Protein AF-A0A0B3S0H9-F1 (afdb_monomer_lite)

Structure (mmCIF, N/CA/C/O backbone):
data_AF-A0A0B3S0H9-F1
#
_entry.id   AF-A0A0B3S0H9-F1
#
loop_
_atom_site.group_PDB
_atom_site.id
_atom_site.type_symbol
_atom_site.label_atom_id
_atom_site.label_alt_id
_atom_site.label_comp_id
_atom_site.label_asym_id
_atom_site.label_entity_id
_atom_site.label_seq_id
_atom_site.pdbx_PDB_ins_code
_atom_site.Cartn_x
_atom_site.Cartn_y
_atom_site.Cartn_z
_atom_site.occupancy
_atom_site.B_iso_or_equiv
_atom_site.auth_seq_id
_atom_site.auth_comp_id
_atom_site.auth_asym_id
_atom_site.auth_atom_id
_atom_site.pdbx_PDB_model_num
ATOM 1 N N . MET A 1 1 ? 46.382 -2.450 4.349 1.00 67.75 1 MET A N 1
ATOM 2 C CA . MET A 1 1 ? 46.119 -3.573 3.418 1.00 67.75 1 MET A CA 1
ATOM 3 C C . MET A 1 1 ? 44.633 -3.897 3.274 1.00 67.75 1 MET A C 1
ATOM 5 O O . MET A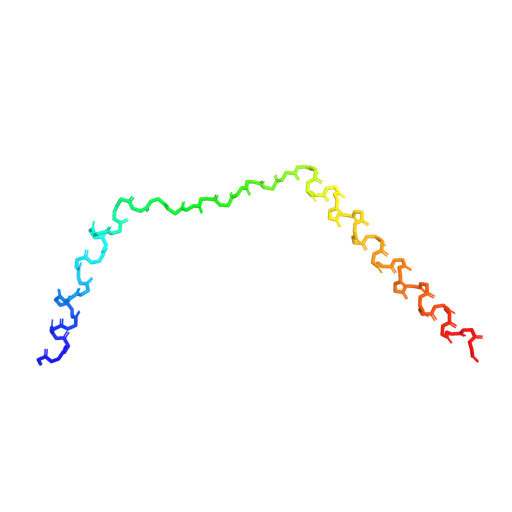 1 1 ? 44.137 -3.784 2.166 1.00 67.75 1 MET A O 1
ATOM 9 N N . LYS A 1 2 ? 43.887 -4.189 4.353 1.00 78.88 2 LYS A N 1
ATOM 10 C CA . LYS A 1 2 ? 42.447 -4.539 4.277 1.00 78.88 2 LYS A CA 1
ATOM 11 C C . LYS A 1 2 ? 41.580 -3.514 3.519 1.00 78.88 2 LYS A C 1
ATOM 13 O O . LYS A 1 2 ? 40.815 -3.897 2.651 1.00 78.88 2 LYS A O 1
ATOM 18 N N . ARG A 1 3 ? 41.783 -2.214 3.774 1.00 83.69 3 ARG A N 1
ATOM 19 C CA . ARG A 1 3 ? 41.077 -1.111 3.087 1.00 83.69 3 ARG A CA 1
ATOM 20 C C . ARG A 1 3 ? 41.323 -1.053 1.576 1.00 83.69 3 ARG A C 1
ATOM 22 O O . ARG A 1 3 ? 40.396 -0.793 0.823 1.00 83.69 3 ARG A O 1
ATOM 29 N N . LEU A 1 4 ? 42.558 -1.308 1.144 1.00 91.19 4 LEU A N 1
ATOM 30 C CA . LEU A 1 4 ? 42.919 -1.322 -0.279 1.00 91.19 4 LEU A CA 1
ATOM 31 C C . LEU A 1 4 ? 42.266 -2.508 -0.992 1.00 91.19 4 LEU A C 1
ATOM 33 O O . LEU A 1 4 ? 41.778 -2.365 -2.104 1.00 91.19 4 LEU A O 1
ATOM 37 N N . LEU A 1 5 ? 42.193 -3.649 -0.304 1.00 91.75 5 LEU A N 1
ATOM 38 C CA . LEU A 1 5 ? 41.498 -4.844 -0.774 1.00 91.75 5 LEU A CA 1
ATOM 39 C C . LEU A 1 5 ? 39.992 -4.594 -0.950 1.00 91.75 5 LEU A C 1
ATOM 41 O O . LEU A 1 5 ? 39.429 -4.963 -1.973 1.00 91.75 5 LEU A O 1
ATOM 45 N N . THR A 1 6 ? 39.352 -3.911 0.005 1.00 90.38 6 THR A N 1
ATOM 46 C CA . THR A 1 6 ? 37.934 -3.531 -0.100 1.00 90.38 6 THR A CA 1
ATOM 47 C C . THR A 1 6 ? 37.677 -2.609 -1.290 1.00 90.38 6 THR A C 1
ATOM 49 O O . THR A 1 6 ? 36.739 -2.850 -2.039 1.00 90.38 6 THR A O 1
ATOM 52 N N . ILE A 1 7 ? 38.523 -1.593 -1.493 1.00 91.12 7 ILE A N 1
ATOM 53 C CA . ILE A 1 7 ? 38.389 -0.654 -2.618 1.00 91.12 7 ILE A CA 1
ATOM 54 C C . ILE A 1 7 ? 38.576 -1.381 -3.953 1.00 91.12 7 ILE A C 1
ATOM 56 O O . ILE A 1 7 ? 37.776 -1.194 -4.862 1.00 91.12 7 ILE A O 1
ATOM 60 N N . ALA A 1 8 ? 39.589 -2.243 -4.064 1.00 91.69 8 ALA A N 1
ATOM 61 C CA . ALA A 1 8 ? 39.833 -3.016 -5.280 1.00 91.69 8 ALA A CA 1
ATOM 62 C C . ALA A 1 8 ? 38.661 -3.951 -5.628 1.00 91.69 8 ALA A C 1
ATOM 64 O O . ALA A 1 8 ? 38.363 -4.146 -6.803 1.00 91.69 8 ALA A O 1
ATOM 65 N N . LEU A 1 9 ? 37.980 -4.500 -4.617 1.00 92.75 9 LEU A N 1
ATOM 66 C CA . LEU A 1 9 ? 36.864 -5.422 -4.812 1.00 92.75 9 LEU A CA 1
ATOM 67 C C . LEU A 1 9 ? 35.553 -4.714 -5.192 1.00 92.75 9 LEU A C 1
ATOM 69 O O . LEU A 1 9 ? 34.760 -5.276 -5.942 1.00 92.75 9 LEU A O 1
ATOM 73 N N . THR A 1 10 ? 35.307 -3.496 -4.696 1.00 92.38 10 THR A N 1
ATOM 74 C CA . THR A 1 10 ? 34.041 -2.775 -4.931 1.00 92.38 10 THR A CA 1
ATOM 75 C C . THR A 1 10 ? 34.113 -1.724 -6.036 1.00 92.38 10 THR A C 1
ATOM 77 O O . THR A 1 10 ? 33.073 -1.370 -6.588 1.00 92.38 10 THR A O 1
ATOM 80 N N . ALA A 1 11 ? 35.306 -1.255 -6.413 1.00 93.19 11 ALA A N 1
ATOM 81 C CA . ALA A 1 11 ? 35.493 -0.296 -7.505 1.00 93.19 11 ALA A CA 1
ATOM 82 C C . ALA A 1 11 ? 34.843 -0.707 -8.848 1.00 93.19 11 ALA A C 1
ATOM 84 O O . ALA A 1 11 ? 34.334 0.180 -9.533 1.00 93.19 11 ALA A O 1
ATOM 85 N N . PRO A 1 12 ? 34.780 -1.999 -9.236 1.00 92.19 12 PRO A N 1
ATOM 86 C CA . PRO A 1 12 ? 34.119 -2.415 -10.476 1.00 92.19 12 PRO A CA 1
ATOM 87 C C . PRO A 1 12 ? 32.585 -2.452 -10.401 1.00 92.1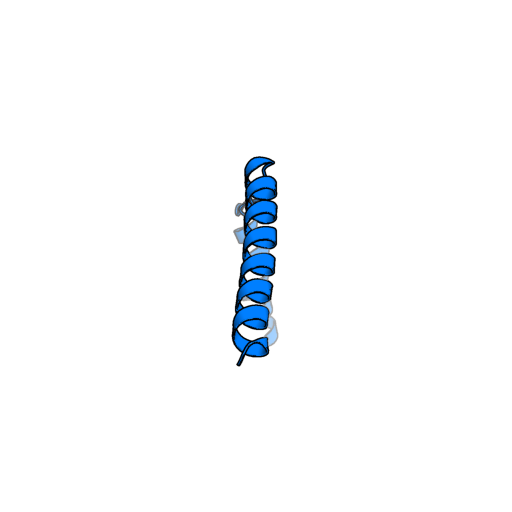9 12 PRO A C 1
ATOM 89 O O . PRO A 1 12 ? 31.937 -2.615 -11.433 1.00 92.19 12 PRO A O 1
ATOM 92 N N . ALA A 1 13 ? 31.981 -2.339 -9.211 1.00 90.56 13 ALA A N 1
ATOM 93 C CA . ALA A 1 13 ? 30.541 -2.539 -9.026 1.00 90.56 13 ALA A CA 1
ATOM 94 C C . ALA A 1 13 ? 29.658 -1.653 -9.935 1.00 90.56 13 ALA A C 1
ATOM 96 O O . ALA A 1 13 ? 28.704 -2.184 -10.504 1.00 90.56 13 ALA A O 1
ATOM 97 N N . PRO A 1 14 ? 29.969 -0.359 -10.169 1.00 89.25 14 PRO A N 1
ATOM 98 C CA . PRO A 1 14 ? 29.199 0.466 -11.102 1.00 89.25 14 PRO A CA 1
ATOM 99 C C . PRO A 1 14 ? 29.276 -0.021 -12.556 1.00 89.25 14 PRO A C 1
ATOM 101 O O . PRO A 1 14 ? 28.289 0.075 -13.277 1.00 89.25 14 PRO A O 1
ATOM 104 N N . ALA A 1 15 ? 30.415 -0.582 -12.984 1.00 89.44 15 ALA A N 1
ATOM 105 C CA . ALA A 1 15 ? 30.571 -1.133 -14.331 1.00 89.44 15 ALA A CA 1
ATOM 106 C C . ALA A 1 15 ? 29.725 -2.403 -14.527 1.00 89.44 15 ALA A C 1
ATOM 108 O O . ALA A 1 15 ? 29.134 -2.587 -15.587 1.00 89.44 15 ALA A O 1
ATOM 109 N N . PHE A 1 16 ? 29.598 -3.240 -13.491 1.00 89.06 16 PHE A N 1
ATOM 110 C CA . PHE A 1 16 ? 28.688 -4.392 -13.502 1.00 89.06 16 PHE A CA 1
ATOM 111 C C . PHE A 1 16 ? 27.207 -3.991 -13.413 1.00 89.06 16 PHE A C 1
ATOM 113 O O . PHE A 1 16 ? 26.354 -4.681 -13.963 1.00 89.06 16 PHE A O 1
ATOM 120 N N . ALA A 1 17 ? 26.895 -2.868 -12.762 1.00 88.06 17 ALA A N 1
ATOM 121 C CA . ALA A 1 17 ? 25.536 -2.334 -12.665 1.00 88.06 17 ALA A CA 1
ATOM 122 C C . ALA A 1 17 ? 25.090 -1.542 -13.909 1.00 88.06 17 ALA A C 1
ATOM 124 O O . ALA A 1 17 ? 23.915 -1.208 -14.017 1.00 88.06 17 ALA A O 1
ATOM 125 N N . ALA A 1 18 ? 25.987 -1.254 -14.858 1.00 87.06 18 ALA A N 1
ATOM 126 C CA . ALA A 1 18 ? 25.685 -0.430 -16.031 1.00 87.06 18 ALA A CA 1
ATOM 127 C C . ALA A 1 18 ? 24.605 -1.025 -16.959 1.00 87.06 18 ALA A C 1
ATOM 129 O O . ALA A 1 18 ? 23.962 -0.280 -17.689 1.00 87.06 18 ALA A O 1
ATOM 130 N N . GLY A 1 19 ? 24.399 -2.347 -16.928 1.00 86.69 19 GLY A N 1
ATOM 131 C CA . GLY A 1 19 ? 23.328 -3.033 -17.665 1.00 86.69 19 GLY A CA 1
ATOM 132 C C . GLY A 1 19 ? 22.069 -3.313 -16.839 1.00 86.69 19 GLY A C 1
ATOM 133 O O . GLY A 1 19 ? 21.147 -3.957 -17.332 1.00 86.69 19 GLY A O 1
ATOM 134 N N . PHE A 1 20 ? 22.038 -2.892 -15.573 1.00 88.56 20 PHE A N 1
ATOM 135 C CA . PHE A 1 20 ? 20.867 -3.049 -14.723 1.00 88.56 20 PHE A CA 1
ATOM 136 C C . PHE A 1 20 ? 19.943 -1.845 -14.897 1.00 88.56 20 PHE A C 1
ATOM 138 O O . PHE A 1 20 ? 20.158 -0.786 -14.305 1.00 88.56 20 PHE A O 1
ATOM 145 N N . ASP A 1 21 ? 18.874 -2.027 -15.666 1.00 87.38 21 ASP A N 1
ATOM 146 C CA . ASP A 1 21 ? 17.750 -1.102 -15.627 1.00 87.38 21 ASP A CA 1
ATOM 147 C C . ASP A 1 21 ? 16.936 -1.360 -14.364 1.00 87.38 21 ASP A C 1
ATOM 149 O O . ASP A 1 21 ? 16.363 -2.435 -14.161 1.00 87.38 21 ASP A O 1
ATOM 153 N N . ARG A 1 22 ? 16.878 -0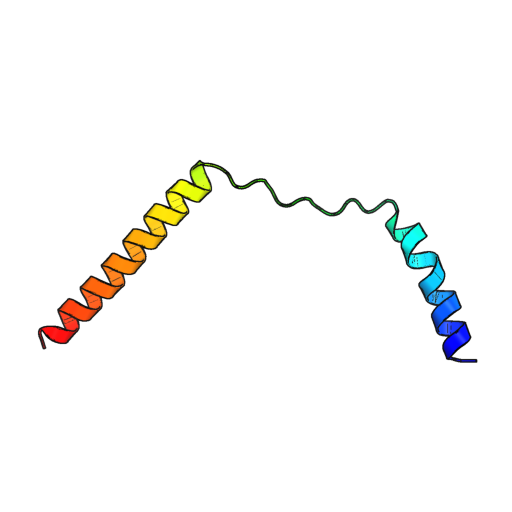.351 -13.490 1.00 84.50 22 ARG A N 1
ATOM 154 C CA . ARG A 1 22 ? 15.988 -0.402 -12.331 1.00 84.50 22 ARG A CA 1
ATOM 155 C C . ARG A 1 22 ? 14.549 -0.560 -12.834 1.00 84.50 22 ARG A C 1
ATOM 157 O O . ARG A 1 22 ? 14.118 0.250 -13.658 1.00 84.50 22 ARG A O 1
ATOM 164 N N . PRO A 1 23 ? 13.780 -1.537 -12.328 1.00 89.00 23 PRO A N 1
ATOM 165 C CA . PRO A 1 23 ? 12.357 -1.590 -12.614 1.00 89.00 23 PRO A CA 1
ATOM 166 C C . PRO A 1 23 ? 11.717 -0.262 -12.204 1.00 89.00 23 PRO A C 1
ATOM 168 O O . PRO A 1 23 ? 11.770 0.132 -11.035 1.00 89.00 23 PRO A O 1
ATOM 171 N N . VAL A 1 24 ? 11.167 0.464 -13.175 1.00 85.06 24 VAL A N 1
ATOM 172 C CA . VAL A 1 24 ? 10.417 1.688 -12.899 1.00 85.06 24 VAL A CA 1
ATOM 173 C C . VAL A 1 24 ? 9.066 1.255 -12.332 1.00 85.06 24 VAL A C 1
ATOM 175 O O . VAL A 1 24 ? 8.404 0.416 -12.951 1.00 85.06 24 VAL A O 1
ATOM 178 N N . PRO A 1 25 ? 8.652 1.766 -11.158 1.00 88.88 25 PRO A N 1
ATOM 179 C CA . PRO A 1 25 ? 7.315 1.508 -10.650 1.00 88.88 25 PRO A CA 1
ATOM 180 C C . PRO A 1 25 ? 6.278 1.865 -11.711 1.00 88.88 25 PRO A C 1
ATOM 182 O O . PRO A 1 25 ? 6.423 2.875 -12.404 1.00 88.88 25 PRO A O 1
ATOM 185 N N . GLN A 1 26 ? 5.246 1.033 -11.840 1.00 85.44 26 GLN A N 1
ATOM 186 C CA . GLN A 1 26 ? 4.129 1.355 -12.720 1.00 85.44 26 GLN A CA 1
ATOM 187 C C . GLN A 1 26 ? 3.567 2.729 -12.329 1.00 85.44 26 GLN A C 1
ATOM 189 O O . GLN A 1 26 ? 3.459 3.013 -11.129 1.00 85.44 26 GLN A O 1
ATOM 194 N N . PRO A 1 27 ? 3.238 3.588 -13.306 1.00 87.94 27 PRO A N 1
ATOM 195 C CA . PRO A 1 27 ? 2.612 4.862 -13.010 1.00 87.94 27 PRO A CA 1
ATOM 196 C C . PRO A 1 27 ? 1.307 4.631 -12.248 1.00 87.94 27 PRO A C 1
ATOM 198 O O . PRO A 1 27 ? 0.606 3.637 -12.456 1.00 87.94 27 PRO A O 1
ATOM 201 N N . GLN A 1 28 ? 0.994 5.560 -11.349 1.00 88.88 28 GLN A N 1
ATOM 202 C CA . GLN A 1 28 ? -0.285 5.565 -10.660 1.00 88.88 28 GLN A CA 1
ATOM 203 C C . GLN A 1 28 ? -1.400 5.678 -11.703 1.00 88.88 28 GLN A C 1
ATOM 205 O O . GLN A 1 28 ? -1.323 6.504 -12.610 1.00 88.88 28 GLN A O 1
ATOM 210 N N . THR A 1 29 ? -2.386 4.788 -11.618 1.00 95.38 29 THR A N 1
ATOM 211 C CA . THR A 1 29 ? -3.499 4.747 -12.572 1.00 95.38 29 THR A CA 1
ATOM 212 C C . THR A 1 29 ? -4.726 5.394 -11.955 1.00 95.38 29 THR A C 1
ATOM 214 O O . THR A 1 29 ? -4.991 5.191 -10.770 1.00 95.38 29 THR A O 1
ATOM 217 N N . ASP A 1 30 ? -5.524 6.078 -12.772 1.00 95.69 30 ASP A N 1
ATOM 218 C CA . ASP A 1 30 ? -6.790 6.694 -12.349 1.00 95.69 30 ASP A CA 1
ATOM 219 C C . ASP A 1 30 ? -7.714 5.680 -11.645 1.00 95.69 30 ASP A C 1
ATOM 221 O O . ASP A 1 30 ? -8.400 5.992 -10.672 1.00 95.69 30 ASP A O 1
ATOM 225 N N . VAL A 1 31 ? -7.689 4.420 -12.096 1.00 96.62 31 VAL A N 1
ATOM 226 C CA . VAL A 1 31 ? -8.449 3.318 -11.490 1.00 96.62 31 VAL A CA 1
ATOM 227 C C . VAL A 1 31 ? -7.936 2.987 -10.085 1.00 96.62 31 VAL A C 1
ATOM 229 O O . VAL A 1 31 ? -8.739 2.778 -9.176 1.00 96.62 31 VAL A O 1
ATOM 232 N N . ALA A 1 32 ? -6.616 2.946 -9.881 1.00 95.38 32 ALA A N 1
ATOM 233 C CA . ALA A 1 32 ? -6.034 2.703 -8.561 1.00 95.38 32 ALA A CA 1
ATOM 234 C C . ALA A 1 32 ? -6.360 3.840 -7.582 1.00 95.38 32 ALA A C 1
ATOM 236 O O . ALA A 1 32 ? -6.711 3.571 -6.433 1.00 95.38 32 ALA A O 1
ATOM 237 N N . GLU A 1 33 ? -6.309 5.093 -8.040 1.00 96.12 33 GL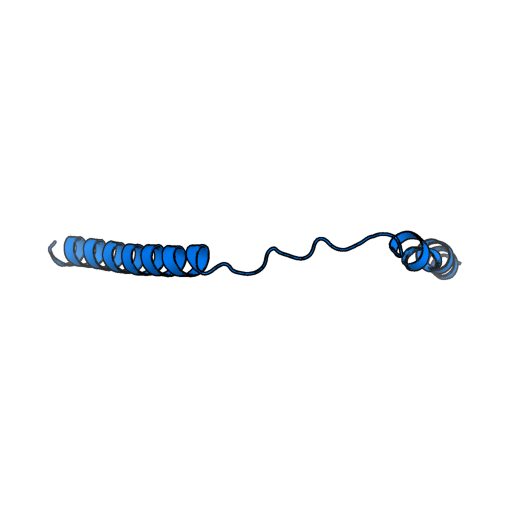U A N 1
ATOM 238 C CA . GLU A 1 33 ? -6.688 6.263 -7.237 1.00 96.12 33 GLU A CA 1
ATOM 239 C C . GLU A 1 33 ? -8.153 6.208 -6.806 1.00 96.12 33 GLU A C 1
ATOM 241 O O . GLU A 1 33 ? -8.469 6.394 -5.627 1.00 96.12 33 GLU A O 1
ATOM 246 N N . PHE A 1 34 ? -9.046 5.881 -7.743 1.00 97.75 34 PHE A N 1
ATOM 247 C CA . PHE A 1 34 ? -10.471 5.738 -7.469 1.00 97.75 34 PHE A CA 1
ATOM 248 C C . PHE A 1 34 ? -10.741 4.677 -6.394 1.00 97.75 34 PHE A C 1
ATOM 250 O O . PHE A 1 34 ? -11.450 4.937 -5.419 1.00 97.75 34 PHE A O 1
ATOM 257 N N . TRP A 1 35 ? -10.144 3.490 -6.520 1.00 98.00 35 TRP A N 1
ATOM 258 C CA . TRP A 1 35 ? -10.354 2.422 -5.542 1.00 98.00 35 TRP A CA 1
ATOM 259 C C . TRP A 1 35 ? -9.699 2.706 -4.192 1.00 98.00 35 TRP A C 1
ATOM 261 O O . TRP A 1 35 ? -10.255 2.324 -3.160 1.00 98.00 35 TRP A O 1
ATOM 271 N N . PHE A 1 36 ? -8.571 3.418 -4.169 1.00 97.00 36 PHE A N 1
ATOM 272 C CA . PHE A 1 36 ? -7.970 3.885 -2.923 1.00 97.00 36 PHE A CA 1
ATOM 273 C C . PHE A 1 36 ? -8.901 4.848 -2.172 1.00 97.00 36 PHE A C 1
ATOM 275 O O . PHE A 1 36 ? -9.082 4.712 -0.957 1.00 97.00 36 PHE A O 1
ATOM 282 N N . LEU A 1 37 ? -9.550 5.776 -2.884 1.00 98.44 37 LEU A N 1
ATOM 283 C CA . LEU A 1 37 ? -10.547 6.678 -2.306 1.00 98.44 37 LEU A CA 1
ATOM 284 C C . LEU A 1 37 ? -11.741 5.901 -1.734 1.00 98.44 37 LEU A C 1
ATOM 286 O O . LEU A 1 37 ? -12.114 6.112 -0.578 1.00 98.44 37 LEU A O 1
ATOM 290 N N . VAL A 1 38 ? -12.309 4.975 -2.512 1.00 98.81 38 VAL A N 1
ATOM 291 C CA . VAL A 1 38 ? -13.435 4.133 -2.073 1.00 98.81 38 VAL A CA 1
ATOM 292 C C . VAL A 1 38 ? -13.068 3.337 -0.819 1.00 98.81 38 VAL A C 1
ATOM 294 O O . VAL A 1 38 ? -13.822 3.345 0.156 1.00 98.81 38 VAL A O 1
ATOM 297 N N . GLY A 1 39 ? -11.896 2.696 -0.810 1.00 98.81 39 GLY A N 1
ATOM 298 C CA . GLY A 1 39 ? -11.397 1.946 0.343 1.00 98.81 39 GLY A CA 1
ATOM 299 C C . GLY A 1 39 ? -11.211 2.825 1.581 1.00 98.81 39 GLY A C 1
ATOM 300 O O . GLY A 1 39 ? -11.600 2.436 2.682 1.00 98.81 39 GLY A O 1
ATOM 301 N N . SER A 1 40 ? -10.688 4.039 1.401 1.00 98.81 40 SER A N 1
ATOM 302 C CA . SER A 1 40 ? -10.489 5.004 2.488 1.00 98.81 40 SER A CA 1
ATOM 303 C C . SER A 1 40 ? -11.814 5.464 3.105 1.00 98.81 40 SER A C 1
ATOM 305 O O . SER A 1 40 ? -11.949 5.490 4.329 1.00 98.81 40 SER A O 1
ATOM 307 N N . ILE A 1 41 ? -12.821 5.766 2.277 1.00 98.94 41 ILE A N 1
ATOM 308 C CA . ILE A 1 41 ? -14.173 6.108 2.747 1.00 98.94 41 ILE A CA 1
ATOM 309 C C . ILE A 1 41 ? -14.782 4.928 3.510 1.00 98.94 41 ILE A C 1
ATOM 311 O O . ILE A 1 41 ? -15.286 5.109 4.619 1.00 98.94 41 ILE A O 1
ATOM 315 N N . ALA A 1 42 ? -14.701 3.717 2.953 1.00 98.88 42 ALA A N 1
ATOM 316 C CA . ALA A 1 42 ? -15.226 2.515 3.594 1.00 98.88 42 ALA A CA 1
ATOM 317 C C . ALA A 1 42 ? -14.581 2.263 4.968 1.00 98.88 42 ALA A C 1
ATOM 319 O O . ALA A 1 42 ? -15.288 1.948 5.927 1.00 98.88 42 ALA A O 1
ATOM 320 N N . LEU A 1 43 ? -13.264 2.462 5.092 1.00 98.81 43 LEU A N 1
ATOM 321 C CA . LEU A 1 43 ? -12.544 2.342 6.360 1.00 98.81 43 LEU A CA 1
ATOM 322 C C . LEU A 1 43 ? -13.059 3.339 7.406 1.00 98.81 43 LEU A C 1
ATOM 324 O O . LEU A 1 43 ? -13.356 2.945 8.533 1.00 98.81 43 LEU A O 1
ATOM 328 N N . ILE A 1 44 ? -13.203 4.616 7.043 1.00 98.88 44 ILE A N 1
ATOM 329 C CA . ILE A 1 44 ? -13.711 5.647 7.961 1.00 98.88 44 ILE A CA 1
ATOM 330 C C . ILE A 1 44 ? -15.132 5.306 8.424 1.00 98.88 44 ILE A C 1
ATOM 332 O O . ILE A 1 44 ? -15.427 5.387 9.617 1.00 98.88 44 ILE A O 1
ATOM 336 N N . LEU A 1 45 ? -16.001 4.878 7.504 1.00 98.88 45 LEU A N 1
ATOM 337 C CA . LEU A 1 45 ? -17.366 4.464 7.834 1.00 98.88 45 LEU A CA 1
ATOM 338 C C . LEU A 1 45 ? -17.384 3.261 8.783 1.00 98.88 45 LEU A C 1
ATOM 340 O O . LEU A 1 45 ? -18.174 3.245 9.726 1.00 98.88 45 LEU A O 1
ATOM 344 N N . ALA A 1 46 ? -16.496 2.283 8.583 1.00 98.75 46 ALA A N 1
ATOM 345 C CA . ALA A 1 46 ? -16.374 1.133 9.473 1.00 98.75 46 ALA A CA 1
ATOM 346 C C . ALA A 1 46 ? -15.950 1.553 10.890 1.00 98.75 46 ALA A C 1
ATOM 348 O O . ALA A 1 46 ? -16.559 1.118 11.868 1.00 98.75 46 ALA A O 1
ATOM 349 N N . LEU A 1 47 ? -14.963 2.447 11.013 1.00 98.69 47 LEU A N 1
ATOM 350 C CA . LEU A 1 47 ? -14.534 2.986 12.308 1.00 98.69 47 LEU A CA 1
ATOM 351 C C . LEU A 1 47 ? -15.667 3.751 13.007 1.00 98.69 47 LEU A C 1
ATOM 353 O O . LEU A 1 47 ? -15.912 3.541 14.195 1.00 98.69 47 LEU A O 1
ATOM 357 N N . ALA A 1 48 ? -16.401 4.587 12.269 1.00 98.62 48 ALA A N 1
ATOM 358 C CA . ALA A 1 48 ? -17.551 5.314 12.798 1.00 98.62 48 ALA A CA 1
ATOM 359 C C . ALA A 1 48 ? -18.668 4.365 13.265 1.00 98.62 48 ALA A C 1
ATOM 361 O O . ALA A 1 48 ? -19.235 4.563 14.340 1.00 98.62 48 ALA A O 1
ATOM 362 N N . ALA A 1 49 ? -18.953 3.309 12.498 1.00 98.44 49 ALA A N 1
ATOM 363 C CA . ALA A 1 49 ? -19.946 2.302 12.859 1.00 98.44 49 ALA A CA 1
ATOM 364 C C . ALA A 1 49 ? -19.565 1.555 14.147 1.00 98.44 49 ALA A C 1
ATOM 366 O O . ALA A 1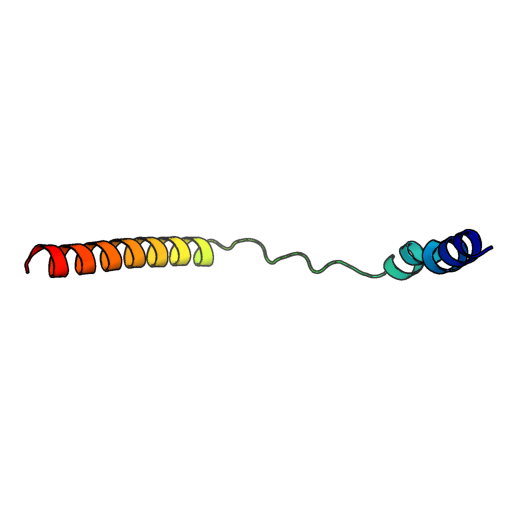 49 ? -20.415 1.359 15.017 1.00 98.44 49 ALA A O 1
ATOM 367 N N . VAL A 1 50 ? -18.287 1.188 14.303 1.00 98.31 50 VAL A N 1
ATOM 368 C CA . VAL A 1 50 ? -17.778 0.559 15.532 1.00 98.31 50 VAL A CA 1
ATOM 369 C C . VAL A 1 50 ? -17.897 1.512 16.718 1.00 98.31 50 VAL A C 1
ATOM 371 O O . VAL A 1 50 ? -18.446 1.126 17.750 1.00 98.31 50 VAL A O 1
ATOM 374 N N . GLN A 1 51 ? -17.452 2.762 16.568 1.00 98.12 51 GLN A N 1
ATOM 375 C CA . GLN A 1 51 ? -17.573 3.770 17.621 1.00 98.12 51 GLN A CA 1
ATOM 376 C C . GLN A 1 51 ? -19.032 3.955 18.051 1.00 98.12 51 GLN A C 1
ATOM 378 O O . GLN A 1 51 ? -19.329 4.004 19.241 1.00 98.12 51 GLN A O 1
ATOM 383 N N . TRP A 1 52 ? -19.953 4.022 17.091 1.00 98.25 52 TRP A N 1
ATOM 384 C CA . TRP A 1 52 ? -21.381 4.163 17.352 1.00 98.25 52 TRP A CA 1
ATOM 385 C C . TRP A 1 52 ? -21.973 2.962 18.088 1.00 98.25 52 TRP A C 1
ATOM 387 O O . TRP A 1 52 ? -22.753 3.140 19.020 1.00 98.25 52 TRP A O 1
ATOM 397 N N . LEU A 1 53 ? -21.588 1.743 17.702 1.00 97.88 53 LEU A N 1
ATOM 398 C CA . LEU A 1 53 ? -22.017 0.519 18.376 1.00 97.88 53 LEU A CA 1
ATOM 399 C C . LEU A 1 53 ? -21.544 0.480 19.835 1.00 97.88 53 LEU A C 1
ATOM 401 O O . LEU A 1 53 ? -22.309 0.079 20.710 1.00 97.88 53 LEU A O 1
ATOM 405 N N . VAL A 1 54 ? -20.299 0.893 20.092 1.00 97.75 54 VAL A N 1
ATOM 406 C CA . VAL A 1 54 ? -19.723 0.916 21.444 1.00 97.75 54 VAL A CA 1
ATOM 407 C C . VAL A 1 54 ? -20.331 2.032 22.288 1.00 97.75 54 VAL A C 1
ATOM 409 O O . VAL A 1 54 ? -20.717 1.769 23.417 1.00 97.75 54 VAL A O 1
ATOM 412 N N . ALA A 1 55 ? -20.494 3.241 21.745 1.00 97.31 55 ALA A N 1
ATOM 413 C CA . ALA A 1 55 ? -21.070 4.382 22.465 1.00 97.31 55 ALA A CA 1
ATOM 414 C C . ALA A 1 55 ? -22.552 4.202 22.847 1.00 97.31 55 ALA A C 1
ATOM 416 O O . ALA A 1 55 ? -23.095 4.993 23.612 1.00 97.31 55 ALA A O 1
ATOM 417 N N . ARG A 1 56 ? -23.222 3.199 22.270 1.00 87.88 56 ARG A N 1
ATOM 418 C CA . ARG A 1 56 ? -24.607 2.821 22.578 1.00 87.88 56 ARG A CA 1
ATOM 419 C C . ARG A 1 56 ? -24.737 1.780 23.691 1.00 87.88 56 ARG A C 1
ATOM 421 O O . ARG A 1 56 ? -25.869 1.469 24.058 1.00 87.88 56 ARG A O 1
ATOM 428 N N . ARG A 1 57 ? -23.628 1.207 24.162 1.00 64.44 57 ARG A N 1
ATOM 429 C CA . ARG A 1 57 ? -23.589 0.383 25.378 1.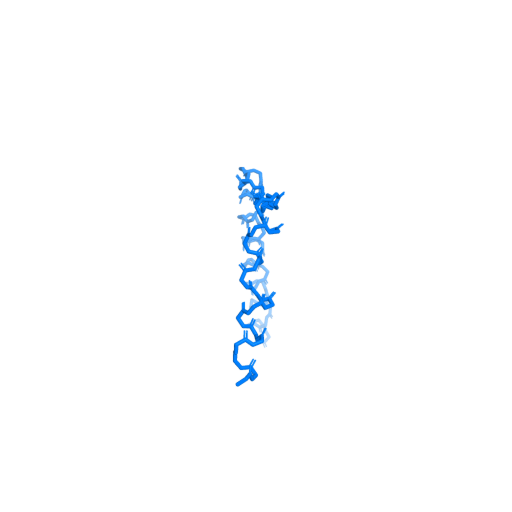00 64.44 57 ARG A CA 1
ATOM 430 C C . ARG A 1 57 ? -23.341 1.266 26.590 1.00 64.44 57 ARG A C 1
ATOM 432 O O . ARG A 1 57 ? -23.884 0.905 27.652 1.00 64.44 57 ARG A O 1
#

Sequence (57 aa):
MKRLLTIALTAPAPAFAAGFDRPVPQPQTDVAEFWFLVGSIALILALAAVQWLVARR

pLDDT: mean 92.25, std 7.13, range [64.44, 98.94]

Foldseek 3Di:
DVVVVVCVVCVCVVVVCVPPDDPDPDDDDPVNVVVVVVVVVVVVVVVVVVVVVVVVD

Organism: NCBI:txid561184

Secondary structure (DSSP, 8-state):
-HHHHHHHHHTTHHHHHTT-PPPPPPPPPHHHHHHHHHHHHHHHHHHHHHHHHHHT-

Radius of gyration: 26.02 Å; chains: 1; bounding box: 71×12×43 Å